Protein AF-A0A3M2BY04-F1 (afdb_monomer)

Mean predicted aligned error: 12.41 Å

Sequence (80 aa):
MSHHDDPGPDTLHCVCCGEPRARAELDRLLWCEPCVERARAAADRKGWLVGLALGAVTAGWIWGVLRPSSLVLGGWVATV

pLDDT: mean 81.1, std 15.4, range [43.25, 95.5]

Secondary structure (DSSP, 8-state):
--------TTEEE-TTT--EEEGGGB-TTS-BHHHHHHHHHHHHHHHHHHHHHHHHHHHHHIIIII---THHHHHHHTT-

Foldseek 3Di:
DDDPPPPPPQWDAQPQPRDIDGVVQADPNSHGPVSVVVVVVVVVVVVVVVVVVVVVVVVVCCCPPVVPDCVVVVVVVVVD

Structure (mmCIF, N/CA/C/O backbone):
data_AF-A0A3M2BY04-F1
#
_entry.id   AF-A0A3M2BY04-F1
#
loop_
_atom_site.group_PDB
_atom_site.id
_atom_site.type_symbol
_atom_site.label_atom_id
_atom_site.label_alt_id
_atom_site.label_comp_id
_atom_site.label_asym_id
_atom_site.label_entity_id
_atom_site.label_seq_id
_atom_site.pdbx_PDB_ins_code
_atom_site.Cartn_x
_atom_site.Cartn_y
_atom_site.Cartn_z
_atom_site.occupancy
_atom_site.B_iso_or_equiv
_atom_site.auth_seq_id
_atom_site.auth_comp_id
_atom_site.auth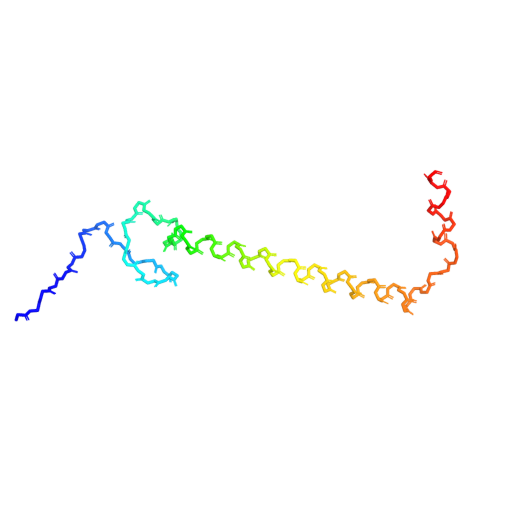_asym_id
_atom_site.auth_atom_id
_atom_site.pdbx_PDB_model_num
ATOM 1 N N . MET A 1 1 ? -27.465 -24.486 31.011 1.00 43.25 1 MET A N 1
ATOM 2 C CA . MET A 1 1 ? -26.374 -23.683 31.598 1.00 43.25 1 MET A CA 1
ATOM 3 C C . MET A 1 1 ? -25.374 -23.421 30.487 1.00 43.25 1 MET A C 1
ATOM 5 O O . MET A 1 1 ? -24.529 -24.257 30.213 1.00 43.25 1 MET A O 1
ATOM 9 N N . SER A 1 2 ? -25.581 -22.324 29.767 1.00 46.66 2 SER A N 1
ATOM 10 C CA . SER A 1 2 ? -24.716 -21.831 28.694 1.00 46.66 2 SER A CA 1
ATOM 11 C C . SER A 1 2 ? -24.856 -20.315 28.740 1.00 46.66 2 SER A C 1
ATOM 13 O O . SER A 1 2 ? -25.912 -19.781 28.409 1.00 46.66 2 SER A O 1
ATOM 15 N N . HIS A 1 3 ? -23.836 -19.676 29.303 1.00 48.09 3 HIS A N 1
ATOM 16 C CA . HIS A 1 3 ? -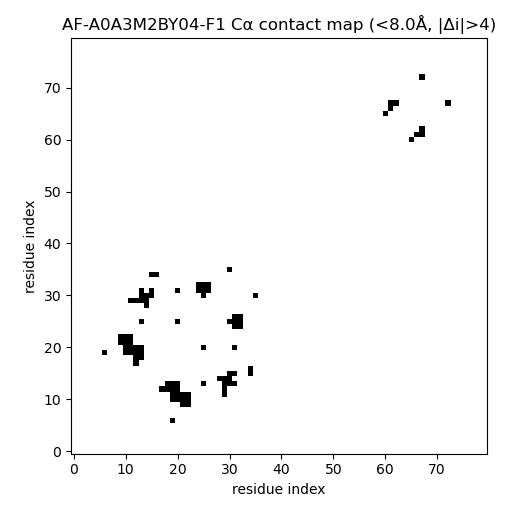23.692 -18.233 29.427 1.00 48.09 3 HIS A CA 1
ATOM 17 C C . HIS A 1 3 ? -23.694 -17.652 28.004 1.00 48.09 3 HIS A C 1
ATOM 19 O O . HIS A 1 3 ? -22.796 -17.949 27.220 1.00 48.09 3 HIS A O 1
ATOM 25 N N . HIS A 1 4 ? -24.755 -16.938 27.623 1.00 60.19 4 HIS A N 1
ATOM 26 C CA . HIS A 1 4 ? -24.739 -16.094 26.432 1.00 60.19 4 HIS A CA 1
ATOM 27 C C . HIS A 1 4 ? -24.047 -14.806 26.881 1.00 60.19 4 HIS A C 1
ATOM 29 O O . HIS A 1 4 ? -24.657 -13.971 27.545 1.00 60.19 4 HIS A O 1
ATOM 35 N N . ASP A 1 5 ? -22.741 -14.711 26.642 1.00 62.25 5 ASP A N 1
ATOM 36 C CA . ASP A 1 5 ? -22.015 -13.443 26.694 1.00 62.25 5 ASP A CA 1
ATOM 37 C C . ASP A 1 5 ? -22.481 -12.595 25.509 1.00 62.25 5 ASP A C 1
ATOM 39 O O . ASP A 1 5 ? -21.847 -12.571 24.458 1.00 62.25 5 ASP A O 1
ATOM 43 N N . ASP A 1 6 ? -23.649 -11.969 25.660 1.00 63.84 6 ASP A N 1
ATOM 44 C CA . ASP A 1 6 ? -24.108 -10.903 24.777 1.00 63.84 6 ASP A CA 1
ATOM 45 C C . ASP A 1 6 ? -23.224 -9.687 25.074 1.00 63.84 6 ASP A C 1
ATOM 47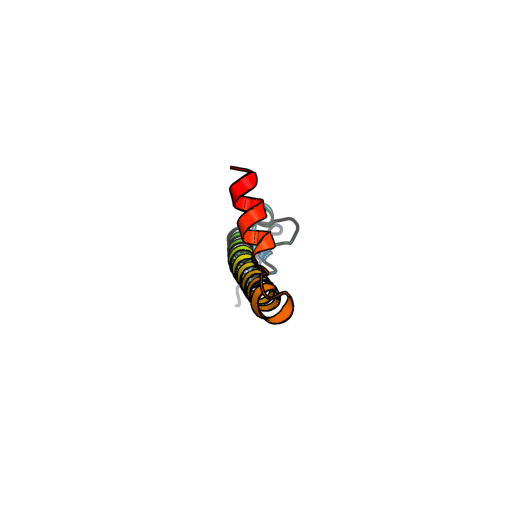 O O . ASP A 1 6 ? -23.305 -9.115 26.171 1.00 63.84 6 ASP A O 1
ATOM 51 N N . PRO A 1 7 ? -22.315 -9.304 24.167 1.00 63.12 7 PRO A N 1
ATOM 52 C CA . PRO A 1 7 ? -21.555 -8.096 24.378 1.00 63.12 7 PRO A CA 1
ATOM 53 C C . PRO A 1 7 ? -22.569 -6.941 24.308 1.00 63.12 7 PRO A C 1
ATOM 55 O O . PRO A 1 7 ? -23.460 -6.947 23.460 1.00 63.12 7 PRO A O 1
ATOM 58 N N . GLY A 1 8 ? -22.509 -5.997 25.255 1.00 65.62 8 GLY A N 1
ATOM 59 C CA . GLY A 1 8 ? -23.516 -4.934 25.396 1.00 65.62 8 GLY A CA 1
ATOM 60 C C . GLY A 1 8 ? -23.841 -4.227 24.066 1.00 65.62 8 GLY A C 1
ATOM 61 O O . GLY A 1 8 ? -23.038 -4.294 23.133 1.00 65.62 8 GLY A O 1
ATOM 62 N N . PRO A 1 9 ? -24.977 -3.512 23.961 1.00 67.50 9 PRO A N 1
ATOM 63 C CA . PRO A 1 9 ? -25.583 -3.068 22.690 1.00 67.50 9 PRO A CA 1
ATOM 64 C C . PRO A 1 9 ? -24.683 -2.232 21.754 1.00 67.50 9 PRO A C 1
ATOM 66 O O . PRO A 1 9 ? -25.042 -2.006 20.599 1.00 67.50 9 PRO A O 1
ATOM 69 N N . ASP A 1 10 ? -23.512 -1.803 22.223 1.00 80.00 10 ASP A N 1
ATOM 70 C CA . ASP A 1 10 ? -22.520 -1.010 21.497 1.00 80.00 10 ASP A CA 1
ATOM 71 C C . ASP A 1 10 ? -21.284 -1.806 21.039 1.00 80.00 10 ASP A C 1
ATOM 73 O O . ASP A 1 10 ? -20.281 -1.217 20.626 1.00 80.00 10 ASP A O 1
ATOM 77 N N . THR A 1 11 ? -21.329 -3.137 21.094 1.00 85.94 11 THR A N 1
ATOM 78 C CA . THR A 1 11 ? -20.221 -4.005 20.671 1.00 85.94 11 THR A CA 1
ATOM 79 C C . THR A 1 11 ? -20.530 -4.639 19.319 1.00 8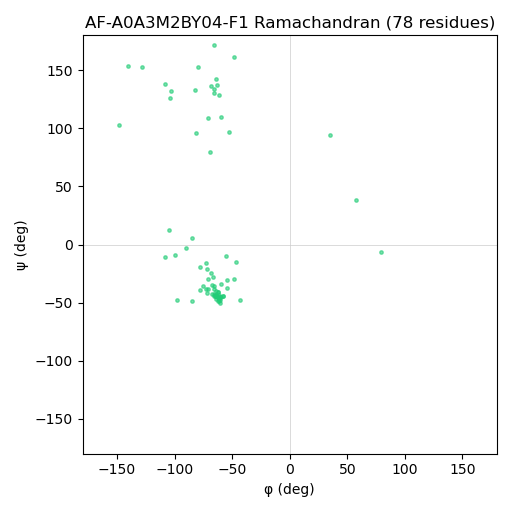5.94 11 THR A C 1
ATOM 81 O O . THR A 1 11 ? -21.575 -5.254 19.131 1.00 85.94 11 THR A O 1
ATOM 84 N N . LEU A 1 12 ? -19.622 -4.487 18.357 1.00 89.50 12 LEU A N 1
ATOM 85 C CA . LEU A 1 12 ? -19.767 -4.987 16.990 1.00 89.50 12 LEU A CA 1
ATOM 86 C C . LEU A 1 12 ? -18.530 -5.796 16.597 1.00 89.50 12 LEU A C 1
ATOM 88 O O . LEU A 1 12 ? -17.426 -5.559 17.083 1.00 89.50 12 LEU A O 1
ATOM 92 N N . HIS A 1 13 ? -18.701 -6.743 15.681 1.00 91.38 13 HIS A N 1
ATOM 93 C CA . HIS A 1 13 ? -17.582 -7.508 15.143 1.00 91.38 13 HIS A CA 1
ATOM 94 C C . HIS A 1 13 ? -16.878 -6.728 14.034 1.00 91.38 13 HIS A C 1
ATOM 96 O O . HIS A 1 13 ? -17.515 -6.212 13.114 1.00 91.38 13 HIS A O 1
ATOM 102 N N . CYS A 1 14 ? -15.549 -6.681 14.095 1.00 93.69 14 CYS A N 1
ATOM 103 C CA . CYS A 1 14 ? -14.742 -6.181 12.989 1.00 93.69 14 CYS A CA 1
ATOM 104 C C . CYS A 1 14 ? -14.968 -7.049 11.743 1.00 93.69 14 CYS A C 1
ATOM 106 O O . CYS A 1 14 ? -14.785 -8.263 11.793 1.00 93.69 14 CYS A O 1
ATOM 108 N N . VAL A 1 15 ? -15.285 -6.443 10.598 1.00 94.19 15 VAL A N 1
ATOM 109 C CA . VAL A 1 15 ? -15.546 -7.183 9.345 1.00 94.19 15 VAL A CA 1
ATOM 110 C C . VAL A 1 15 ? -14.278 -7.846 8.790 1.00 94.19 15 VAL A C 1
ATOM 112 O O . VAL A 1 15 ? -14.356 -8.835 8.067 1.00 94.19 15 VAL A O 1
ATOM 115 N N . CYS A 1 16 ? -13.096 -7.323 9.128 1.00 93.00 16 CYS A N 1
ATOM 116 C CA . CYS A 1 16 ? -11.824 -7.844 8.628 1.00 93.00 16 CYS A CA 1
ATOM 117 C C . CYS A 1 16 ? -11.289 -9.024 9.456 1.00 93.00 16 CYS A C 1
ATOM 119 O O . CYS A 1 16 ? -10.900 -10.040 8.884 1.00 93.00 16 CYS A O 1
ATOM 121 N N . CYS A 1 17 ? -11.254 -8.905 10.788 1.00 93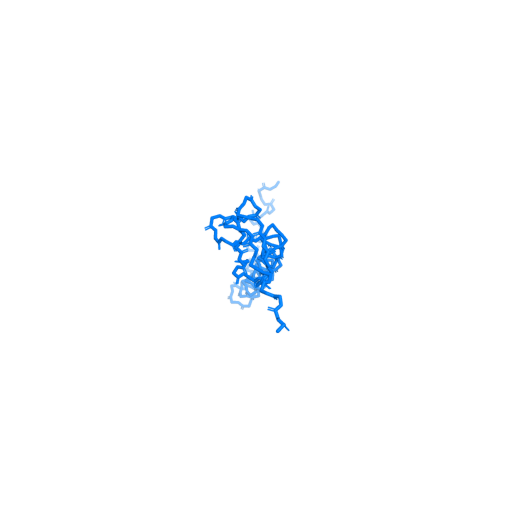.69 17 CYS A N 1
ATOM 122 C CA . CYS A 1 17 ? -10.690 -9.941 11.664 1.00 93.69 17 CYS A CA 1
ATOM 123 C C . CYS A 1 17 ? -11.725 -10.731 12.474 1.00 93.69 17 CYS A C 1
ATOM 125 O O . CYS A 1 17 ? -11.353 -11.723 13.088 1.00 93.69 17 CYS A O 1
ATOM 127 N N . GLY A 1 18 ? -12.991 -10.306 12.507 1.00 92.94 18 GLY A N 1
ATOM 128 C CA . GLY A 1 18 ? -14.076 -10.971 13.238 1.00 92.94 18 GLY A CA 1
ATOM 129 C C . GLY A 1 18 ? -14.114 -10.704 14.746 1.00 92.94 18 GLY A C 1
ATOM 130 O O . GLY A 1 18 ? -15.071 -11.097 15.407 1.00 92.94 18 GLY A O 1
ATOM 131 N N . GLU A 1 19 ? -13.112 -10.024 15.303 1.00 92.00 19 GLU A N 1
ATOM 132 C CA . GLU A 1 19 ? -13.021 -9.787 16.749 1.00 92.00 19 GLU A CA 1
ATOM 133 C C . GLU A 1 19 ? -14.122 -8.821 17.230 1.00 92.00 19 GLU A C 1
ATOM 135 O O . GLU A 1 19 ? -14.335 -7.793 16.569 1.00 92.00 19 GLU A O 1
ATOM 140 N N . PRO A 1 20 ? -14.800 -9.094 18.363 1.00 91.75 20 PRO A N 1
ATOM 141 C CA . PRO A 1 20 ? -15.717 -8.142 18.978 1.00 91.75 20 PRO A CA 1
ATOM 142 C C . PRO A 1 20 ? -14.953 -6.910 19.477 1.00 91.75 20 PRO A C 1
ATOM 144 O O . PRO A 1 20 ? -13.930 -7.013 20.156 1.00 91.75 20 PRO A O 1
ATOM 147 N N . ARG A 1 21 ? -15.441 -5.726 19.113 1.00 90.81 21 ARG A N 1
ATOM 148 C CA . ARG A 1 21 ? -14.867 -4.425 19.472 1.00 90.81 21 ARG A CA 1
ATOM 149 C C . ARG A 1 21 ? -15.973 -3.435 19.799 1.00 90.81 21 ARG A C 1
ATOM 151 O O . ARG A 1 21 ? -17.091 -3.552 19.299 1.00 90.81 21 ARG A O 1
ATOM 158 N N . ALA A 1 22 ? -15.665 -2.441 20.625 1.00 89.88 22 ALA A N 1
ATOM 159 C CA . ALA A 1 22 ? -16.597 -1.347 20.859 1.00 89.88 22 ALA A CA 1
ATOM 160 C C . ALA A 1 22 ? -16.815 -0.566 19.555 1.00 89.88 22 ALA A C 1
ATOM 162 O O . ALA A 1 22 ? -15.873 -0.333 18.797 1.00 89.88 22 ALA A O 1
ATOM 163 N N . ARG A 1 23 ? -18.043 -0.104 19.306 1.00 86.06 23 ARG A N 1
ATOM 164 C CA . ARG A 1 23 ? -18.395 0.681 18.113 1.00 86.06 23 ARG A CA 1
ATOM 165 C C . ARG A 1 23 ? -17.518 1.923 17.923 1.00 86.06 23 ARG A C 1
ATOM 167 O O . ARG A 1 23 ? -17.280 2.315 16.789 1.00 86.06 23 ARG A O 1
ATOM 174 N N . ALA A 1 24 ? -17.030 2.518 19.011 1.00 89.06 24 ALA A N 1
ATOM 175 C CA . ALA A 1 24 ? -16.129 3.671 18.974 1.00 89.06 24 ALA A CA 1
ATOM 176 C C . ALA A 1 24 ? -14.702 3.336 18.488 1.00 89.06 24 ALA A C 1
ATOM 178 O O . ALA A 1 24 ? -13.993 4.232 18.046 1.00 89.06 24 ALA A O 1
ATOM 179 N N . GLU A 1 25 ? -14.282 2.068 18.558 1.00 88.88 25 GLU A N 1
ATOM 180 C CA . GLU A 1 25 ? -12.971 1.588 18.081 1.00 88.88 25 GLU A CA 1
ATOM 181 C C . GLU A 1 25 ? -12.998 1.136 16.610 1.00 88.88 25 GLU A C 1
ATOM 183 O O . GLU A 1 25 ? -11.981 0.708 16.057 1.00 88.88 25 GLU A O 1
ATOM 188 N N . LEU A 1 26 ? -14.177 1.172 15.989 1.00 92.06 26 LEU A N 1
ATOM 189 C CA . LEU A 1 26 ? -14.411 0.753 14.616 1.00 92.06 26 LEU A CA 1
ATOM 190 C C . LEU A 1 26 ? -14.532 1.985 13.713 1.00 92.06 26 LEU A C 1
ATOM 192 O O . LEU A 1 26 ? -15.277 2.921 13.996 1.00 92.06 26 LEU A O 1
ATOM 196 N N . ASP A 1 27 ? -13.823 1.953 12.590 1.00 92.94 27 ASP A N 1
ATOM 197 C CA . ASP A 1 27 ? -13.966 2.919 11.499 1.00 92.94 27 ASP A CA 1
ATOM 198 C C . ASP A 1 27 ? -15.360 2.817 10.827 1.00 92.94 27 ASP A C 1
ATOM 200 O O . ASP A 1 27 ? -16.131 1.880 11.045 1.00 92.94 27 ASP A O 1
ATOM 204 N N . ARG A 1 28 ? -15.673 3.761 9.934 1.00 90.88 28 ARG A N 1
ATOM 205 C CA . ARG A 1 28 ? -16.796 3.751 8.994 1.00 90.88 28 ARG A CA 1
ATOM 206 C C . ARG A 1 28 ? -16.937 2.440 8.207 1.00 90.88 28 ARG A C 1
ATOM 208 O O . ARG A 1 28 ? -18.064 2.098 7.857 1.00 90.88 28 ARG A O 1
ATOM 215 N N . LEU A 1 29 ? -15.853 1.707 7.927 1.00 92.12 29 LEU A N 1
ATOM 216 C CA . LEU A 1 29 ? -15.914 0.376 7.297 1.00 92.12 29 LEU A CA 1
ATOM 217 C C . LEU A 1 29 ? -16.140 -0.783 8.287 1.00 92.12 29 LEU A C 1
ATOM 219 O O . LEU A 1 29 ? -16.107 -1.942 7.874 1.00 92.12 29 LEU A O 1
ATOM 223 N N . LEU A 1 30 ? -16.371 -0.505 9.575 1.00 93.06 30 LEU A N 1
ATOM 224 C CA . LEU A 1 30 ? -16.411 -1.504 10.652 1.00 93.06 30 LEU A CA 1
ATOM 225 C C . LEU A 1 30 ? -15.102 -2.299 10.745 1.00 93.06 30 LEU A C 1
ATOM 227 O O . LEU A 1 30 ? -15.089 -3.514 10.957 1.00 93.06 30 LEU A O 1
ATOM 231 N N . TRP A 1 31 ? -13.983 -1.609 10.538 1.00 95.50 31 TRP A N 1
ATOM 232 C CA . TRP A 1 31 ? -12.644 -2.160 10.695 1.00 95.50 31 TRP A CA 1
ATOM 233 C C . TRP A 1 31 ? -12.003 -1.573 11.939 1.00 95.50 31 TRP A C 1
ATOM 235 O O . TRP A 1 31 ? -12.123 -0.381 12.202 1.00 95.50 31 TRP A O 1
ATOM 245 N N . CYS A 1 32 ? -11.316 -2.411 12.705 1.00 94.50 32 CYS A N 1
ATOM 246 C CA . CYS A 1 32 ? -10.509 -1.938 13.818 1.00 94.50 32 CYS A CA 1
ATOM 247 C C . CYS A 1 32 ? -9.166 -1.384 13.318 1.00 94.50 32 CYS A C 1
ATOM 249 O O . CYS A 1 32 ? -8.632 -1.846 12.303 1.00 94.50 32 CYS A O 1
ATOM 251 N N . GLU A 1 33 ? -8.589 -0.453 14.078 1.00 94.12 33 GLU A N 1
ATOM 252 C CA . GLU A 1 33 ? -7.292 0.185 13.805 1.00 94.12 33 GLU A CA 1
ATOM 253 C C . GLU A 1 33 ? -6.182 -0.784 13.330 1.00 94.12 33 GLU A C 1
ATOM 255 O O . GLU A 1 33 ? -5.576 -0.540 12.285 1.00 94.12 33 GLU A O 1
ATOM 260 N N . PRO A 1 34 ? -5.932 -1.946 13.977 1.00 93.44 34 PRO A N 1
ATOM 261 C CA . PRO A 1 34 ? -4.871 -2.846 13.521 1.00 93.44 34 PRO A CA 1
ATOM 262 C C . PRO A 1 34 ? -5.150 -3.476 12.148 1.00 93.44 34 PRO A C 1
ATOM 264 O O . PRO A 1 34 ? -4.207 -3.823 11.436 1.00 93.44 34 PRO A O 1
ATOM 267 N N . CYS A 1 35 ? -6.416 -3.649 11.753 1.00 94.00 35 CYS A N 1
ATOM 268 C CA . CYS A 1 35 ? -6.752 -4.137 10.412 1.00 94.00 35 CYS A CA 1
ATOM 269 C C . CYS A 1 35 ? -6.499 -3.064 9.351 1.00 94.00 35 CYS A C 1
ATOM 271 O O . CYS A 1 35 ? -5.979 -3.382 8.281 1.00 94.00 35 CYS A O 1
ATOM 273 N N . VAL A 1 36 ? -6.801 -1.803 9.669 1.00 93.00 36 VAL A N 1
ATOM 274 C CA . VAL A 1 36 ? -6.518 -0.654 8.798 1.00 93.00 36 VAL A CA 1
ATOM 275 C C . VAL A 1 36 ? -5.013 -0.509 8.575 1.00 93.00 36 VAL A C 1
ATOM 277 O O . VAL A 1 36 ? -4.565 -0.452 7.429 1.00 93.00 36 VAL A O 1
ATOM 280 N N . GLU A 1 37 ? -4.215 -0.552 9.641 1.00 93.62 37 GLU A N 1
ATOM 281 C CA . GLU A 1 37 ? -2.755 -0.431 9.547 1.00 93.62 37 GLU A CA 1
ATOM 282 C C . GLU A 1 37 ? -2.119 -1.589 8.766 1.00 93.62 37 GLU A C 1
ATOM 284 O O . GLU A 1 37 ? -1.259 -1.385 7.904 1.00 93.62 37 GLU A O 1
ATOM 289 N N . ARG A 1 38 ? -2.603 -2.824 8.957 1.00 92.19 38 ARG A N 1
ATOM 290 C CA . ARG A 1 38 ? -2.166 -3.969 8.138 1.00 92.19 38 ARG A CA 1
ATOM 291 C C . ARG A 1 38 ? -2.514 -3.790 6.664 1.00 92.19 38 ARG A C 1
ATOM 293 O O . ARG A 1 38 ? -1.701 -4.143 5.806 1.00 92.19 38 ARG A O 1
ATOM 300 N N . ALA A 1 39 ? -3.703 -3.271 6.366 1.00 91.06 39 ALA A N 1
ATOM 301 C CA . ALA A 1 39 ? -4.141 -3.030 4.999 1.00 91.06 39 ALA A CA 1
ATOM 302 C C . ALA A 1 39 ? -3.296 -1.945 4.317 1.00 91.06 39 ALA A C 1
ATOM 304 O O . ALA A 1 39 ? -2.857 -2.153 3.186 1.00 91.06 39 ALA A O 1
ATOM 305 N N . ARG A 1 40 ? -2.981 -0.847 5.017 1.00 89.88 40 ARG A N 1
ATOM 306 C CA . ARG A 1 40 ? -2.062 0.201 4.537 1.00 89.88 40 ARG A CA 1
ATOM 307 C C . ARG A 1 40 ? -0.668 -0.348 4.266 1.00 89.88 40 ARG A C 1
ATOM 309 O O . ARG A 1 40 ? -0.171 -0.222 3.153 1.00 89.88 40 ARG A O 1
ATOM 316 N N . ALA A 1 41 ? -0.092 -1.079 5.219 1.00 90.12 41 ALA A N 1
ATOM 317 C CA . ALA A 1 41 ? 1.219 -1.697 5.038 1.00 90.12 41 ALA A CA 1
ATOM 318 C C . ALA A 1 41 ? 1.244 -2.690 3.859 1.00 90.12 41 ALA A C 1
ATOM 320 O O . ALA A 1 41 ? 2.253 -2.837 3.168 1.00 90.12 41 ALA A O 1
ATOM 321 N N . ALA A 1 42 ? 0.139 -3.400 3.609 1.00 87.31 42 ALA A N 1
ATOM 322 C CA . ALA A 1 42 ? 0.016 -4.274 2.447 1.00 87.31 42 ALA A CA 1
ATOM 323 C C . ALA A 1 42 ? -0.110 -3.489 1.132 1.00 87.31 42 ALA A C 1
ATOM 325 O O . ALA A 1 42 ? 0.459 -3.922 0.126 1.00 87.31 42 ALA A O 1
ATOM 326 N N . ALA A 1 43 ? -0.829 -2.366 1.134 1.00 88.81 43 ALA A N 1
ATOM 327 C CA . ALA A 1 43 ? -0.954 -1.478 -0.015 1.00 88.81 43 ALA A CA 1
ATOM 328 C C . ALA A 1 43 ? 0.396 -0.853 -0.388 1.00 88.81 43 ALA A C 1
ATOM 330 O O . ALA A 1 43 ? 0.773 -0.922 -1.555 1.00 88.81 43 ALA A O 1
ATOM 331 N N . ASP A 1 44 ? 1.168 -0.373 0.588 1.00 90.62 44 ASP A N 1
ATOM 332 C CA . ASP A 1 44 ? 2.496 0.211 0.355 1.00 90.62 44 ASP A CA 1
ATOM 333 C C . ASP A 1 44 ? 3.461 -0.801 -0.266 1.00 90.62 44 ASP A C 1
ATOM 335 O O . ASP A 1 44 ? 4.098 -0.533 -1.287 1.00 90.62 44 ASP A O 1
ATOM 339 N N . ARG A 1 45 ? 3.515 -2.020 0.289 1.00 87.38 45 ARG A N 1
ATOM 340 C CA . ARG A 1 45 ? 4.361 -3.092 -0.260 1.00 87.38 45 ARG A CA 1
ATOM 341 C C . ARG A 1 45 ? 3.958 -3.474 -1.684 1.00 87.38 45 ARG A C 1
ATOM 343 O O . ARG A 1 45 ? 4.823 -3.665 -2.537 1.00 87.38 45 ARG A O 1
ATOM 350 N N . LYS A 1 46 ? 2.654 -3.600 -1.951 1.00 87.00 46 LYS A N 1
ATOM 351 C CA . LYS A 1 46 ? 2.148 -3.936 -3.291 1.00 87.00 46 LYS A CA 1
ATOM 352 C C . LYS A 1 46 ? 2.408 -2.808 -4.284 1.00 87.00 46 LYS A C 1
ATOM 354 O O . LYS A 1 46 ? 2.846 -3.091 -5.395 1.00 87.00 46 LYS A O 1
ATOM 359 N N . GLY A 1 47 ? 2.189 -1.558 -3.881 1.00 84.50 47 GLY A N 1
ATOM 360 C CA . GLY A 1 47 ? 2.455 -0.381 -4.704 1.00 84.50 47 GLY A CA 1
ATOM 361 C C . GLY A 1 47 ? 3.917 -0.313 -5.129 1.00 84.50 47 GLY A C 1
ATOM 362 O O . GLY A 1 47 ? 4.206 -0.131 -6.310 1.00 84.50 47 GLY A O 1
ATOM 363 N N . TRP A 1 48 ? 4.838 -0.570 -4.199 1.00 92.06 48 TRP A N 1
ATOM 364 C CA . TRP A 1 48 ? 6.266 -0.580 -4.501 1.00 92.06 48 TRP A CA 1
ATOM 365 C C . TRP A 1 48 ? 6.660 -1.694 -5.481 1.00 92.06 48 TRP A C 1
ATOM 367 O O . TRP A 1 48 ? 7.370 -1.439 -6.452 1.00 92.06 48 TRP A O 1
ATOM 377 N N . LEU A 1 49 ? 6.144 -2.913 -5.287 1.00 92.19 49 LEU A N 1
ATOM 378 C CA . LEU A 1 49 ? 6.389 -4.034 -6.202 1.00 92.19 49 LEU A CA 1
ATOM 379 C C . LEU A 1 49 ? 5.866 -3.757 -7.616 1.00 92.19 49 LEU A C 1
ATOM 381 O O . LEU A 1 49 ? 6.574 -4.012 -8.589 1.00 92.19 49 LEU A O 1
ATOM 385 N N . VAL A 1 50 ? 4.648 -3.220 -7.738 1.00 93.44 50 VAL A N 1
ATOM 386 C CA . VAL A 1 50 ? 4.066 -2.877 -9.044 1.00 93.44 50 VAL A CA 1
ATOM 387 C C . VAL A 1 50 ? 4.867 -1.762 -9.714 1.00 93.44 50 VAL A C 1
ATOM 389 O O . VAL A 1 50 ? 5.176 -1.870 -10.899 1.00 93.44 50 VAL A O 1
ATOM 392 N N . GLY A 1 51 ? 5.256 -0.728 -8.963 1.00 90.12 51 GLY A N 1
ATOM 393 C CA . GLY A 1 51 ? 6.078 0.369 -9.473 1.00 90.12 51 GLY A CA 1
ATOM 394 C C . GLY A 1 51 ? 7.432 -0.111 -9.995 1.00 90.12 51 GLY A C 1
ATOM 395 O O . GLY A 1 51 ? 7.824 0.246 -11.105 1.00 90.12 51 GLY A O 1
ATOM 396 N N . LEU A 1 52 ? 8.115 -0.982 -9.245 1.00 93.75 52 LEU A N 1
ATOM 397 C CA . LEU A 1 52 ? 9.373 -1.581 -9.688 1.00 93.75 52 LEU A CA 1
ATOM 398 C C . LEU A 1 52 ? 9.208 -2.450 -10.929 1.00 93.75 52 LEU A C 1
ATOM 400 O O . LEU A 1 52 ? 10.009 -2.338 -11.855 1.00 93.75 52 LEU A O 1
ATOM 404 N N . ALA A 1 53 ? 8.184 -3.302 -10.966 1.00 95.44 53 ALA A N 1
ATOM 405 C CA . ALA A 1 53 ? 7.929 -4.155 -12.118 1.00 95.44 53 ALA A CA 1
ATOM 406 C C . ALA A 1 53 ? 7.672 -3.313 -13.375 1.00 95.44 53 ALA A C 1
ATOM 408 O O . ALA A 1 53 ? 8.294 -3.541 -14.411 1.00 95.44 53 ALA A O 1
ATOM 409 N N . LEU A 1 54 ? 6.814 -2.295 -13.272 1.00 95.38 54 LEU A N 1
ATOM 410 C CA . LEU A 1 54 ? 6.499 -1.407 -14.387 1.00 95.38 54 LEU A CA 1
ATOM 411 C C . LEU A 1 54 ? 7.731 -0.613 -14.843 1.00 95.38 54 LEU A C 1
ATOM 413 O O . LEU A 1 54 ? 7.989 -0.508 -16.043 1.00 95.38 54 LEU A O 1
ATOM 417 N N . GLY A 1 55 ? 8.514 -0.092 -13.896 1.00 93.94 55 GLY A N 1
ATOM 418 C CA . GLY A 1 55 ? 9.757 0.624 -14.176 1.00 93.94 55 GLY A CA 1
ATOM 419 C C . GLY A 1 55 ? 10.784 -0.259 -14.882 1.00 93.94 55 GLY A C 1
ATOM 420 O O . GLY A 1 55 ? 11.332 0.142 -15.906 1.00 93.94 55 GLY A O 1
ATOM 421 N N . ALA A 1 56 ? 10.987 -1.487 -14.400 1.00 94.19 56 ALA A N 1
ATOM 422 C CA . ALA A 1 56 ? 11.907 -2.447 -15.005 1.00 94.19 56 ALA A CA 1
ATOM 423 C C . ALA A 1 56 ? 11.471 -2.855 -16.420 1.00 94.19 56 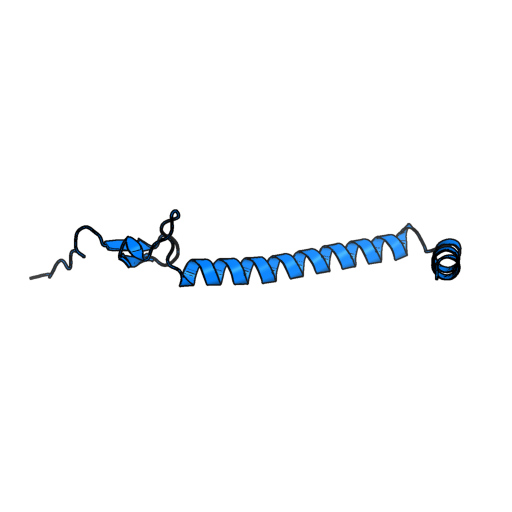ALA A C 1
ATOM 425 O O . ALA A 1 56 ? 12.292 -2.864 -17.337 1.00 94.19 56 ALA A O 1
ATOM 426 N N . VAL A 1 57 ? 10.178 -3.134 -16.621 1.00 95.38 57 VAL A N 1
ATOM 427 C CA . VAL A 1 57 ? 9.617 -3.459 -17.943 1.00 95.38 57 VAL A CA 1
ATOM 428 C C . VAL A 1 57 ? 9.795 -2.289 -18.906 1.00 95.38 57 VAL A C 1
ATOM 430 O O . VAL A 1 57 ? 10.251 -2.485 -20.030 1.00 95.38 57 VAL A O 1
ATOM 433 N N . THR A 1 58 ? 9.496 -1.068 -18.463 1.00 92.38 58 THR A N 1
ATOM 434 C CA . THR A 1 58 ? 9.620 0.135 -19.297 1.00 92.38 58 THR A CA 1
ATOM 435 C C . THR A 1 58 ? 11.079 0.421 -19.645 1.00 92.38 58 THR A C 1
ATOM 437 O O . THR A 1 58 ? 11.397 0.671 -20.806 1.00 92.38 58 THR A O 1
ATOM 440 N N . ALA A 1 59 ? 11.989 0.328 -18.673 1.00 89.50 59 ALA A N 1
ATOM 441 C CA . ALA A 1 59 ? 13.420 0.497 -18.905 1.00 89.50 59 ALA A CA 1
ATOM 442 C C . ALA A 1 59 ? 13.962 -0.554 -19.888 1.00 89.50 59 ALA A C 1
ATOM 444 O O . ALA A 1 59 ? 14.669 -0.207 -20.836 1.00 89.50 59 ALA A O 1
ATOM 445 N N . GLY A 1 60 ? 13.578 -1.824 -19.716 1.00 91.56 60 GLY A N 1
ATOM 446 C CA . GLY A 1 60 ? 13.943 -2.904 -20.632 1.00 91.56 60 GLY A CA 1
ATOM 447 C C . GLY A 1 60 ? 13.383 -2.697 -22.041 1.00 91.56 60 GLY A C 1
ATOM 448 O O . GLY A 1 60 ? 14.098 -2.894 -23.024 1.00 91.56 60 GLY A O 1
ATOM 449 N N . TRP A 1 61 ? 12.137 -2.232 -22.149 1.00 86.50 61 TRP A N 1
ATOM 450 C CA . TRP A 1 61 ? 11.505 -1.897 -23.424 1.00 86.50 61 TRP A CA 1
ATOM 451 C C . TRP A 1 61 ? 12.249 -0.781 -24.159 1.00 86.50 61 TRP A C 1
ATOM 453 O O . TRP A 1 61 ? 12.580 -0.932 -25.334 1.00 86.50 61 TRP A O 1
ATOM 463 N N . ILE A 1 62 ? 12.568 0.317 -23.467 1.00 85.88 62 ILE A N 1
ATOM 464 C CA . ILE A 1 62 ? 13.339 1.428 -24.038 1.00 85.88 62 ILE A CA 1
ATOM 465 C C . ILE A 1 62 ? 14.699 0.923 -24.535 1.00 85.88 62 ILE A C 1
ATOM 467 O O . ILE A 1 62 ? 15.112 1.240 -25.649 1.00 85.88 62 ILE A O 1
ATOM 471 N N . TRP A 1 63 ? 15.381 0.090 -23.750 1.00 82.69 63 TRP A N 1
ATOM 472 C CA . TRP A 1 63 ? 16.685 -0.438 -24.137 1.00 82.69 63 TRP A CA 1
ATOM 473 C C . TRP A 1 63 ? 16.621 -1.337 -25.382 1.00 82.69 63 TRP A C 1
ATOM 475 O O . TRP A 1 63 ? 17.426 -1.184 -26.301 1.00 82.69 63 TRP A O 1
ATOM 485 N N . GLY A 1 64 ? 15.664 -2.269 -25.425 1.00 84.81 64 GLY A N 1
ATOM 486 C CA . GLY A 1 64 ? 15.555 -3.261 -26.496 1.00 84.81 64 GLY A CA 1
ATOM 487 C C . GLY A 1 64 ? 14.945 -2.724 -27.791 1.00 84.81 64 GLY A C 1
ATOM 488 O O . GLY A 1 64 ? 15.406 -3.076 -28.877 1.00 84.81 64 GLY A O 1
ATOM 489 N N . VAL A 1 65 ? 13.923 -1.871 -27.680 1.00 79.25 65 VAL A N 1
ATOM 490 C CA . VAL A 1 65 ? 13.127 -1.400 -28.823 1.00 79.25 65 VAL A CA 1
ATOM 491 C C . VAL A 1 65 ? 13.590 -0.039 -29.308 1.00 79.25 65 VAL A C 1
ATOM 493 O O . VAL A 1 65 ? 13.796 0.137 -30.506 1.00 79.25 65 VAL A O 1
ATOM 496 N N . LEU A 1 66 ? 13.780 0.919 -28.397 1.00 72.25 66 LEU A N 1
ATOM 497 C CA . LEU A 1 66 ? 14.189 2.264 -28.795 1.00 72.25 66 LEU A CA 1
ATOM 498 C C . LEU A 1 66 ? 15.682 2.345 -29.129 1.00 72.25 66 LEU A C 1
ATOM 500 O O . LEU A 1 66 ? 16.029 3.296 -29.817 1.00 72.25 66 LEU A O 1
ATOM 504 N N . ARG A 1 67 ? 16.521 1.382 -28.681 1.00 64.69 67 ARG A N 1
ATOM 505 C CA . ARG A 1 67 ? 18.002 1.362 -28.772 1.00 64.69 67 ARG A CA 1
ATOM 506 C C . ARG A 1 67 ? 18.573 2.771 -28.620 1.00 64.69 67 ARG A C 1
ATOM 508 O O . ARG A 1 67 ? 18.661 3.446 -29.640 1.00 64.69 67 ARG A O 1
ATOM 515 N N . PRO A 1 68 ? 18.983 3.225 -27.422 1.00 58.72 68 PRO A N 1
ATOM 516 C CA . PRO A 1 68 ? 19.370 4.616 -27.208 1.00 58.72 68 PRO A CA 1
ATOM 517 C C . PRO A 1 68 ? 20.420 5.043 -28.237 1.00 58.72 68 PRO A C 1
ATOM 519 O O . PRO A 1 68 ? 21.610 4.771 -28.101 1.00 58.72 68 PRO A O 1
ATOM 522 N N . SER A 1 69 ? 19.964 5.693 -29.307 1.00 59.28 69 SER A N 1
ATOM 523 C CA . SER A 1 69 ? 20.842 6.355 -30.246 1.00 59.28 69 SER A CA 1
ATOM 524 C C . SER A 1 69 ? 21.533 7.440 -29.437 1.00 59.28 69 SER A C 1
ATOM 526 O O . SER A 1 69 ? 20.886 8.105 -28.621 1.00 59.28 69 SER A O 1
ATOM 528 N N . SER A 1 70 ? 22.835 7.601 -29.643 1.00 59.66 70 SER A N 1
ATOM 529 C CA . SER A 1 70 ? 23.733 8.512 -28.918 1.00 59.66 70 SER A CA 1
ATOM 530 C C . SER A 1 70 ? 23.213 9.951 -28.735 1.00 59.66 70 SER A C 1
ATOM 532 O O . SER A 1 70 ? 23.712 10.669 -27.872 1.00 59.66 70 SER A O 1
ATOM 534 N N . LEU A 1 71 ? 22.173 10.355 -29.474 1.00 57.69 71 LEU A N 1
ATOM 535 C CA . LEU A 1 71 ? 21.3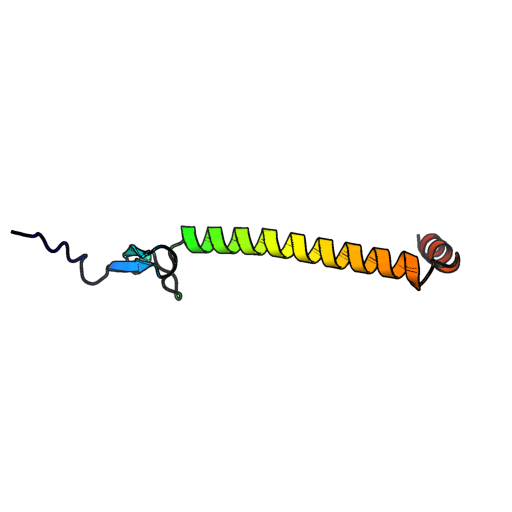99 11.582 -29.279 1.00 57.69 71 LEU A CA 1
ATOM 536 C C . LEU A 1 71 ? 20.820 11.766 -27.867 1.00 57.69 71 LEU A C 1
ATOM 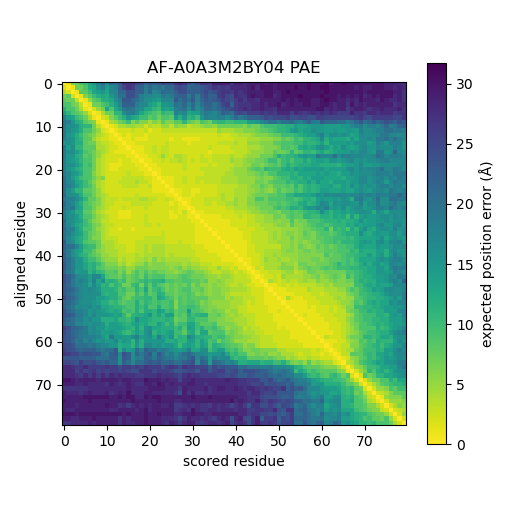538 O O . LEU A 1 71 ? 20.815 12.890 -27.375 1.00 57.69 71 LEU A O 1
ATOM 542 N N . VAL A 1 72 ? 20.352 10.707 -27.196 1.00 59.41 72 VAL A N 1
ATOM 543 C CA . VAL A 1 72 ? 19.736 10.864 -25.863 1.00 59.41 72 VAL A CA 1
ATOM 544 C C . VAL A 1 72 ? 20.802 11.193 -24.813 1.00 59.41 72 VAL A C 1
ATOM 546 O O . VAL A 1 72 ? 20.603 12.104 -24.023 1.00 59.41 72 VAL A O 1
ATOM 549 N N . LEU A 1 73 ? 21.976 10.552 -24.849 1.00 56.12 73 LEU A N 1
ATOM 550 C CA . LEU A 1 73 ? 23.088 10.892 -23.946 1.00 56.12 73 LEU A CA 1
ATOM 551 C C . LEU A 1 73 ? 23.658 12.297 -24.205 1.00 56.12 73 LEU A C 1
ATOM 553 O O . LEU A 1 73 ? 23.969 13.005 -23.250 1.00 56.12 73 LEU A O 1
ATOM 557 N N . GLY A 1 74 ? 23.748 12.727 -25.469 1.00 54.59 74 GLY A N 1
ATOM 558 C CA . GLY A 1 74 ? 24.183 14.086 -25.813 1.00 54.59 74 GLY A CA 1
ATOM 559 C C . GLY A 1 74 ? 23.208 15.176 -25.350 1.00 54.59 74 GLY A C 1
ATOM 560 O O . GLY A 1 74 ? 23.642 16.236 -24.909 1.00 54.59 74 GLY A O 1
ATOM 561 N N . GLY A 1 75 ? 21.899 14.901 -25.388 1.00 57.88 75 GLY A N 1
ATOM 562 C CA . GLY A 1 75 ? 20.863 15.838 -24.945 1.00 57.88 75 GLY A CA 1
ATOM 563 C C . GLY A 1 75 ? 20.864 16.105 -23.437 1.00 57.88 75 GLY A C 1
ATOM 564 O O . GLY A 1 75 ? 20.634 17.239 -23.036 1.00 57.88 75 GLY A O 1
ATOM 565 N N . TRP A 1 76 ? 21.181 15.100 -22.609 1.00 59.47 76 TRP A N 1
ATOM 566 C CA . TRP A 1 76 ? 21.261 15.261 -21.148 1.00 59.47 76 TRP A CA 1
ATOM 567 C C . TRP A 1 76 ? 22.525 16.005 -20.692 1.00 59.47 76 TRP A C 1
ATOM 569 O O . TRP A 1 76 ? 22.450 16.793 -19.752 1.00 59.47 76 TRP A O 1
ATOM 579 N N . VAL A 1 77 ? 23.668 15.800 -21.364 1.00 57.84 77 VAL A N 1
ATOM 580 C CA . VAL A 1 77 ? 24.921 16.528 -21.064 1.00 57.84 77 VAL A CA 1
ATOM 581 C C . VAL A 1 77 ? 24.836 17.997 -21.488 1.00 57.84 77 VAL A C 1
ATOM 583 O O . VAL A 1 77 ? 25.443 18.842 -20.849 1.00 57.84 77 VAL A O 1
ATOM 586 N N . ALA A 1 78 ? 24.063 18.327 -22.525 1.00 56.28 78 ALA A N 1
ATOM 587 C CA . ALA A 1 78 ? 23.893 19.713 -22.968 1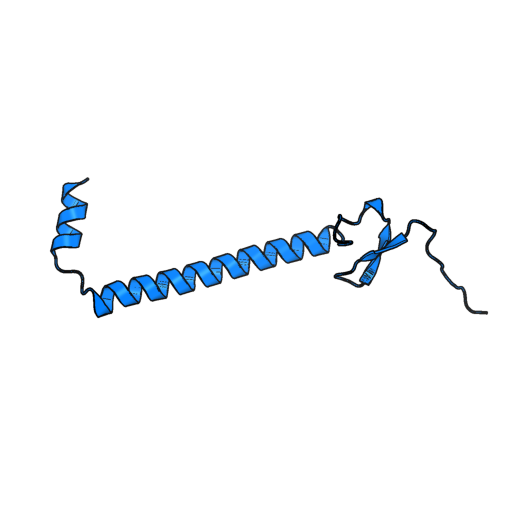.00 56.28 78 ALA A CA 1
ATOM 588 C C . ALA A 1 78 ? 23.024 20.571 -22.022 1.00 56.28 78 ALA A C 1
ATOM 590 O O . ALA A 1 78 ? 23.023 21.793 -22.145 1.00 56.28 78 ALA A O 1
ATOM 591 N N . THR A 1 79 ? 22.263 19.944 -21.117 1.00 61.75 79 THR A N 1
ATOM 592 C CA . THR A 1 79 ? 21.353 20.625 -20.176 1.00 61.75 79 THR A CA 1
ATOM 593 C C . THR A 1 79 ? 21.901 20.813 -18.759 1.00 61.75 79 THR A C 1
ATOM 595 O O . THR A 1 79 ? 21.249 21.504 -17.976 1.00 61.75 79 THR A O 1
ATOM 598 N N . VAL A 1 80 ? 23.044 20.208 -18.415 1.00 52.28 80 VAL A N 1
ATOM 599 C CA . VAL A 1 80 ? 23.729 20.401 -17.119 1.00 52.28 80 VAL A CA 1
ATOM 600 C C . VAL A 1 80 ? 24.885 21.383 -17.223 1.00 52.28 80 VAL A C 1
ATOM 602 O O . VAL A 1 80 ? 25.564 21.392 -18.272 1.00 52.28 80 VAL A O 1
#

Radius of gyration: 25.95 Å; Cα contacts (8 Å, |Δi|>4): 46; chains: 1; bounding box: 51×44×62 Å

Solvent-accessible surface area (backbone atoms only — not comparable to full-atom values): 4824 Å² total; per-residue (Å²): 143,76,87,78,84,71,68,59,100,58,50,41,58,20,74,82,81,60,51,78,39,50,54,88,59,34,46,98,81,34,33,36,64,72,58,52,53,52,50,50,57,49,48,54,55,51,51,51,52,52,50,50,52,53,50,52,52,51,53,50,45,44,54,73,72,64,45,81,54,70,63,60,64,53,55,57,59,73,73,106